Protein AF-A0A7S2N427-F1 (afdb_monomer)

Mean predicted aligned error: 4.84 Å

Organism: NCBI:txid374047

InterPro domains:
  IPR053159 Hybrid Signal Transduction Histidine Kinase [PTHR43642] (2-96)

Structure (mmCIF, N/CA/C/O backbone):
data_AF-A0A7S2N427-F1
#
_entry.id   AF-A0A7S2N427-F1
#
loop_
_atom_site.group_PDB
_atom_site.id
_atom_site.type_symbol
_atom_site.label_atom_id
_atom_site.label_alt_id
_atom_site.label_comp_id
_atom_site.label_asym_id
_atom_site.label_entity_id
_atom_site.label_seq_id
_atom_site.pdbx_PDB_ins_code
_atom_site.Cartn_x
_atom_site.Cartn_y
_atom_site.Cartn_z
_atom_site.occupancy
_atom_site.B_iso_or_equiv
_atom_site.auth_seq_id
_atom_site.auth_comp_id
_atom_site.auth_asym_id
_atom_site.auth_atom_id
_atom_site.pdbx_PDB_model_num
ATOM 1 N N . SER A 1 1 ? 22.172 -4.280 8.690 1.00 44.12 1 SER A N 1
ATOM 2 C CA . SER A 1 1 ? 21.191 -5.113 9.427 1.00 44.12 1 SER A CA 1
ATOM 3 C C . SER A 1 1 ? 19.742 -4.608 9.363 1.00 44.12 1 SER A C 1
ATOM 5 O O . SER A 1 1 ? 18.856 -5.378 9.699 1.00 44.12 1 SER A O 1
ATOM 7 N N . SER A 1 2 ? 19.447 -3.368 8.926 1.00 51.81 2 SER A N 1
ATOM 8 C CA . SER A 1 2 ? 18.070 -2.817 8.926 1.00 51.81 2 SER A CA 1
ATOM 9 C C . SER A 1 2 ? 17.177 -3.275 7.759 1.00 51.81 2 SER A C 1
ATOM 11 O O . SER A 1 2 ? 15.957 -3.284 7.895 1.00 51.81 2 SER A O 1
ATOM 13 N N . ALA A 1 3 ? 17.758 -3.702 6.630 1.00 56.22 3 ALA A N 1
ATOM 14 C CA . ALA A 1 3 ? 17.006 -4.041 5.417 1.00 56.22 3 ALA A CA 1
ATOM 15 C C . ALA A 1 3 ? 16.081 -5.269 5.566 1.00 56.22 3 ALA A C 1
ATOM 17 O O . ALA A 1 3 ? 15.018 -5.306 4.956 1.00 56.22 3 ALA A O 1
ATOM 18 N N . ALA A 1 4 ? 16.446 -6.247 6.404 1.00 58.19 4 ALA A N 1
ATOM 19 C CA . ALA A 1 4 ? 15.684 -7.490 6.578 1.00 58.19 4 ALA A CA 1
ATOM 20 C C . ALA A 1 4 ? 14.453 -7.348 7.496 1.00 58.19 4 ALA A C 1
ATOM 22 O O . ALA A 1 4 ? 13.521 -8.144 7.408 1.00 58.19 4 ALA A O 1
ATOM 23 N N . ILE A 1 5 ? 14.415 -6.325 8.359 1.00 62.06 5 ILE A N 1
ATOM 24 C CA . ILE A 1 5 ? 13.301 -6.112 9.300 1.00 62.06 5 ILE A CA 1
ATOM 25 C C . ILE A 1 5 ? 12.061 -5.580 8.566 1.00 62.06 5 ILE A C 1
ATOM 27 O O . ILE A 1 5 ? 10.937 -5.955 8.893 1.00 62.06 5 ILE A O 1
ATOM 31 N N . SER A 1 6 ? 12.266 -4.752 7.538 1.00 71.50 6 SER A N 1
ATOM 32 C CA . SER A 1 6 ? 11.195 -4.124 6.754 1.00 71.50 6 SER A CA 1
ATOM 33 C C . SER A 1 6 ? 10.207 -5.127 6.118 1.00 71.50 6 SER A C 1
ATOM 35 O O . SER A 1 6 ? 9.004 -5.004 6.369 1.00 71.50 6 SER A O 1
ATOM 37 N N . PRO A 1 7 ? 10.647 -6.168 5.376 1.00 82.06 7 PRO A N 1
ATOM 38 C CA . PRO A 1 7 ? 9.723 -7.148 4.803 1.00 82.06 7 PRO A CA 1
ATOM 39 C C . PRO A 1 7 ? 9.047 -8.022 5.867 1.00 82.06 7 PRO A C 1
ATOM 41 O O . PRO A 1 7 ? 7.853 -8.288 5.756 1.00 82.06 7 PRO A O 1
ATOM 44 N N . LEU A 1 8 ? 9.755 -8.417 6.934 1.00 88.12 8 LEU A N 1
ATOM 45 C CA . LEU A 1 8 ? 9.160 -9.193 8.033 1.00 88.12 8 LEU A CA 1
ATOM 46 C C . LEU A 1 8 ? 8.025 -8.428 8.721 1.00 88.12 8 LEU A C 1
ATOM 48 O O . LEU A 1 8 ? 6.964 -8.995 8.989 1.00 88.12 8 LEU A O 1
ATOM 52 N N . PHE A 1 9 ? 8.224 -7.132 8.960 1.00 88.56 9 PHE A N 1
ATOM 53 C CA . PHE A 1 9 ? 7.196 -6.254 9.507 1.00 88.56 9 PHE A CA 1
ATOM 54 C C . PHE A 1 9 ? 5.985 -6.145 8.572 1.00 88.56 9 PHE A C 1
ATOM 56 O O . PHE A 1 9 ? 4.847 -6.321 9.013 1.00 88.56 9 PHE A O 1
ATOM 63 N N . ALA A 1 10 ? 6.225 -5.930 7.275 1.00 91.38 10 ALA A N 1
ATOM 64 C CA . ALA A 1 10 ? 5.171 -5.847 6.271 1.00 91.38 10 ALA A CA 1
ATOM 65 C C . ALA A 1 10 ? 4.332 -7.134 6.203 1.00 91.38 10 ALA A C 1
ATOM 67 O O . ALA A 1 10 ? 3.102 -7.083 6.281 1.00 91.38 10 ALA A O 1
ATOM 68 N N . PHE A 1 11 ? 4.988 -8.297 6.138 1.00 92.69 11 PHE A N 1
ATOM 69 C CA . PHE A 1 11 ? 4.310 -9.593 6.140 1.00 92.69 11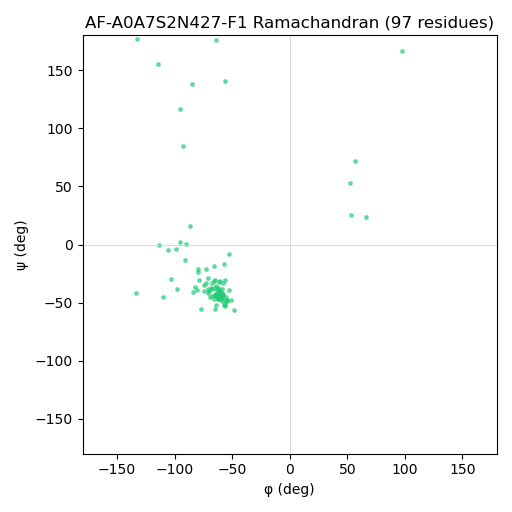 PHE A CA 1
ATOM 70 C C . PHE A 1 11 ? 3.487 -9.799 7.404 1.00 92.69 11 PHE A C 1
ATOM 72 O O . PHE A 1 11 ? 2.339 -10.241 7.327 1.00 92.69 11 PHE A O 1
ATOM 79 N N . ARG A 1 12 ? 4.045 -9.449 8.567 1.00 94.50 12 ARG A N 1
ATOM 80 C CA . ARG A 1 12 ? 3.345 -9.616 9.837 1.00 94.50 12 ARG A CA 1
ATOM 81 C C . ARG A 1 12 ? 2.095 -8.743 9.917 1.00 94.50 12 ARG A C 1
ATOM 83 O O . ARG A 1 12 ? 1.055 -9.240 10.346 1.00 94.50 12 ARG A O 1
ATOM 90 N N . LEU A 1 13 ? 2.167 -7.486 9.481 1.00 93.50 13 LEU A N 1
ATOM 91 C CA . LEU A 1 13 ? 1.003 -6.596 9.450 1.00 93.50 13 LEU A CA 1
ATOM 92 C C . LEU A 1 13 ? -0.094 -7.103 8.511 1.00 93.50 13 LEU A C 1
ATOM 94 O O . LEU A 1 13 ? -1.269 -7.086 8.884 1.00 93.50 13 LEU A O 1
ATOM 98 N N . VAL A 1 14 ? 0.272 -7.594 7.323 1.00 95.56 14 VAL A N 1
ATOM 99 C CA . VAL A 1 14 ? -0.698 -8.179 6.385 1.00 95.56 14 VAL A CA 1
ATOM 100 C C . VAL A 1 14 ? -1.346 -9.426 6.989 1.00 95.56 14 VAL A C 1
ATOM 102 O O . VAL A 1 14 ? -2.568 -9.529 6.987 1.00 95.56 14 VAL A O 1
ATOM 105 N N . GLN A 1 15 ? -0.570 -10.334 7.589 1.00 96.50 15 GLN A N 1
ATOM 106 C CA . GLN A 1 15 ? -1.113 -11.527 8.250 1.00 96.50 15 GLN A CA 1
ATOM 107 C C . GLN A 1 15 ? -2.100 -11.187 9.371 1.00 96.50 15 GLN A C 1
ATOM 109 O O . GLN A 1 15 ? -3.156 -11.809 9.464 1.00 96.50 15 GLN A O 1
ATOM 114 N N . LEU A 1 16 ? -1.773 -10.209 10.222 1.00 96.50 16 LEU A N 1
ATOM 115 C CA . LEU A 1 16 ? -2.673 -9.764 11.288 1.00 96.50 16 LEU A CA 1
ATOM 116 C C . LEU A 1 16 ? -3.960 -9.166 10.712 1.00 96.50 16 LEU A C 1
ATOM 118 O O . LEU A 1 16 ? -5.041 -9.515 11.175 1.00 96.50 16 LEU A O 1
ATOM 122 N N . SER A 1 17 ? -3.842 -8.347 9.666 1.00 96.12 17 SER A N 1
ATOM 123 C CA . SER A 1 17 ? -4.988 -7.732 8.986 1.00 96.12 17 SER A CA 1
ATOM 124 C C . SER A 1 17 ? -5.906 -8.775 8.337 1.00 96.12 17 SER A C 1
ATOM 126 O O . SER A 1 17 ? -7.125 -8.664 8.389 1.00 96.12 17 SER A O 1
ATOM 128 N N . LEU A 1 18 ? -5.333 -9.829 7.750 1.00 95.19 18 LEU A N 1
ATOM 129 C CA . LEU A 1 18 ? -6.106 -10.928 7.165 1.00 95.19 18 LEU A CA 1
ATOM 130 C C . LEU A 1 18 ? -6.755 -11.817 8.231 1.00 95.19 18 LEU A C 1
ATOM 132 O O . LEU A 1 18 ? -7.842 -12.342 8.009 1.00 95.19 18 LEU A O 1
ATOM 136 N N . ARG A 1 19 ? -6.103 -11.993 9.387 1.00 97.56 19 ARG A N 1
ATOM 137 C CA . ARG A 1 19 ? -6.593 -12.865 10.463 1.00 97.56 19 ARG A CA 1
ATOM 138 C C . ARG A 1 19 ? -7.662 -12.211 11.334 1.00 97.56 19 ARG A C 1
ATOM 140 O O . ARG A 1 19 ? -8.583 -12.899 11.760 1.00 97.56 19 ARG A O 1
ATOM 147 N N . TYR A 1 20 ? -7.509 -10.926 11.642 1.00 96.81 20 TYR A N 1
ATOM 148 C CA . TYR A 1 20 ? -8.341 -10.220 12.623 1.00 96.81 20 TYR A CA 1
ATOM 149 C C . TYR A 1 20 ? -9.223 -9.130 12.006 1.00 96.81 20 TYR A C 1
ATOM 151 O O . TYR A 1 20 ? -9.995 -8.497 12.721 1.00 96.81 20 TYR A O 1
ATOM 159 N N . GLY A 1 21 ? -9.145 -8.937 10.689 1.00 95.12 21 GLY A N 1
ATOM 160 C CA . GLY A 1 21 ? -9.867 -7.892 9.978 1.00 95.12 21 GLY A CA 1
ATOM 161 C C . GLY A 1 21 ? -9.014 -6.653 9.716 1.00 95.12 21 GLY A C 1
ATOM 162 O O . GLY A 1 21 ? -7.918 -6.474 10.249 1.00 95.12 21 GLY A O 1
ATOM 163 N N . LEU A 1 22 ? -9.531 -5.804 8.833 1.00 94.56 22 LEU A N 1
ATOM 164 C CA . LEU A 1 22 ? -8.844 -4.615 8.345 1.00 94.56 22 LEU A CA 1
ATOM 165 C C . LEU A 1 22 ? -9.054 -3.435 9.302 1.00 94.56 22 LEU A C 1
ATOM 167 O O . LEU A 1 22 ? -10.175 -3.180 9.739 1.00 94.56 22 LEU A O 1
ATOM 171 N N . CYS A 1 23 ? -7.993 -2.672 9.553 1.00 91.81 23 CYS A N 1
ATOM 172 C CA . CYS A 1 23 ? -8.031 -1.403 10.278 1.00 91.81 23 CYS A CA 1
ATOM 173 C C . CYS A 1 23 ? -7.235 -0.314 9.540 1.00 91.81 23 CYS A C 1
ATOM 175 O O . CYS A 1 23 ? -6.589 -0.572 8.521 1.00 91.81 23 CYS A O 1
ATOM 177 N N . ASN A 1 24 ? -7.245 0.912 10.071 1.00 90.75 24 ASN A N 1
ATOM 178 C CA . ASN A 1 24 ? -6.511 2.047 9.503 1.00 90.75 24 ASN A CA 1
ATOM 179 C C . ASN A 1 24 ? -5.021 1.737 9.285 1.00 90.75 24 ASN A C 1
ATOM 181 O O . ASN A 1 24 ? -4.443 2.123 8.270 1.00 90.75 24 ASN A O 1
ATOM 185 N N . GLU A 1 25 ? -4.405 1.010 10.214 1.00 91.00 25 GLU A N 1
ATOM 186 C CA . GLU A 1 25 ? -2.997 0.620 10.175 1.00 91.00 25 GLU A CA 1
ATOM 187 C C . GLU A 1 25 ? -2.716 -0.473 9.131 1.00 91.00 25 GLU A C 1
ATOM 189 O O . GLU A 1 25 ? -1.584 -0.583 8.650 1.00 91.00 25 GLU A O 1
ATOM 194 N N . SER A 1 26 ? -3.730 -1.236 8.702 1.00 93.06 26 SER A N 1
ATOM 195 C CA . SER A 1 26 ? -3.587 -2.222 7.621 1.00 93.06 26 SER A CA 1
ATOM 196 C C . SER A 1 26 ? -3.100 -1.571 6.328 1.00 93.06 26 SER A C 1
ATOM 198 O O . SER A 1 26 ? -2.322 -2.177 5.594 1.00 93.06 26 SER A O 1
ATOM 200 N N . VAL A 1 27 ? -3.489 -0.316 6.077 1.00 93.56 27 VAL A N 1
ATOM 201 C CA . VAL A 1 27 ? -3.036 0.489 4.933 1.00 93.56 27 VAL A CA 1
ATOM 202 C C . VAL A 1 27 ? -1.506 0.487 4.827 1.00 93.56 27 VAL A C 1
ATOM 204 O O . VAL A 1 27 ? -0.963 0.219 3.751 1.00 93.56 27 VAL A O 1
ATOM 207 N N . VAL A 1 28 ? -0.821 0.724 5.953 1.00 91.12 28 VAL A N 1
ATOM 208 C CA . VAL A 1 28 ? 0.647 0.735 6.046 1.00 91.12 28 VAL A CA 1
ATOM 209 C C . VAL A 1 28 ? 1.208 -0.657 5.764 1.00 91.12 28 VAL A C 1
ATOM 211 O O . VAL A 1 28 ? 2.148 -0.792 4.986 1.00 91.12 28 VAL A O 1
ATOM 214 N N . GLY A 1 29 ? 0.591 -1.699 6.325 1.00 93.25 29 GLY A N 1
ATOM 215 C CA . GLY A 1 29 ? 0.989 -3.084 6.074 1.00 93.25 29 GLY A CA 1
ATOM 216 C C . GLY A 1 29 ? 0.988 -3.442 4.587 1.00 93.25 29 GLY A C 1
ATOM 217 O O . GLY A 1 29 ? 1.985 -3.952 4.077 1.00 93.25 29 GLY A O 1
ATOM 218 N N . PHE A 1 30 ? -0.094 -3.122 3.871 1.00 95.06 30 PHE A N 1
ATOM 219 C CA . PHE A 1 30 ? -0.230 -3.467 2.452 1.00 95.06 30 PHE A CA 1
ATOM 220 C C . PHE A 1 30 ? 0.695 -2.660 1.530 1.00 95.06 30 PHE A C 1
ATOM 222 O O . PHE A 1 30 ? 1.251 -3.239 0.597 1.00 95.06 30 PHE A O 1
ATOM 229 N N . ILE A 1 31 ? 0.922 -1.362 1.783 1.00 94.69 31 ILE A N 1
ATOM 230 C CA . ILE A 1 31 ? 1.882 -0.598 0.965 1.00 94.69 31 ILE A CA 1
ATOM 231 C C . ILE A 1 31 ? 3.320 -1.057 1.237 1.00 94.69 31 ILE A C 1
ATOM 233 O O . ILE A 1 31 ? 4.088 -1.245 0.298 1.00 94.69 31 ILE A O 1
ATOM 237 N N . SER A 1 32 ? 3.687 -1.335 2.492 1.00 93.00 32 SER A N 1
ATOM 238 C CA . SER A 1 32 ? 5.010 -1.882 2.815 1.00 93.00 32 SER A CA 1
ATOM 239 C C . SER A 1 32 ? 5.214 -3.271 2.204 1.00 93.00 32 SER A C 1
ATOM 241 O O . SER A 1 32 ? 6.306 -3.579 1.730 1.00 93.00 32 SER A O 1
ATOM 243 N N . TYR A 1 33 ? 4.160 -4.087 2.142 1.00 94.50 33 TYR A N 1
ATOM 244 C CA . TYR A 1 33 ? 4.187 -5.391 1.479 1.00 94.50 33 TYR A CA 1
ATOM 245 C C . TYR A 1 33 ? 4.429 -5.254 -0.028 1.00 94.50 33 TYR A C 1
ATOM 247 O O . TYR A 1 33 ? 5.278 -5.952 -0.580 1.00 94.50 33 TYR A O 1
ATOM 255 N N . ALA A 1 34 ? 3.771 -4.296 -0.683 1.00 94.44 34 ALA A N 1
ATOM 256 C CA . ALA A 1 34 ? 4.032 -3.981 -2.085 1.00 94.44 34 ALA A CA 1
ATOM 257 C C . ALA A 1 34 ? 5.501 -3.590 -2.333 1.00 94.44 34 ALA A C 1
ATOM 259 O O . ALA A 1 34 ? 6.126 -4.067 -3.279 1.00 94.44 34 ALA A O 1
ATOM 260 N N . TYR A 1 35 ? 6.092 -2.782 -1.451 1.00 91.44 35 TYR A N 1
ATOM 261 C CA . TYR A 1 35 ? 7.515 -2.441 -1.536 1.00 91.44 35 TYR A CA 1
ATOM 262 C C . TYR A 1 35 ? 8.439 -3.641 -1.334 1.00 91.44 35 TYR A C 1
ATOM 264 O O . TYR A 1 35 ? 9.460 -3.732 -2.015 1.00 91.44 35 TYR A O 1
ATOM 272 N N . ALA A 1 36 ? 8.089 -4.565 -0.437 1.00 91.62 36 ALA A N 1
ATOM 273 C CA . ALA A 1 36 ? 8.835 -5.806 -0.260 1.00 91.62 36 ALA A CA 1
ATOM 274 C C . ALA A 1 36 ? 8.788 -6.671 -1.531 1.00 91.62 36 ALA A C 1
ATOM 276 O O . ALA A 1 36 ? 9.829 -7.153 -1.972 1.00 91.62 36 ALA A O 1
ATOM 277 N N . LEU A 1 37 ? 7.621 -6.802 -2.173 1.00 92.12 37 LEU A N 1
ATOM 278 C CA . LEU A 1 37 ? 7.490 -7.507 -3.455 1.00 92.12 37 LEU A CA 1
ATOM 279 C C . LEU A 1 37 ? 8.381 -6.891 -4.538 1.00 92.12 37 LEU A C 1
ATOM 281 O O . LEU A 1 37 ? 9.131 -7.615 -5.192 1.00 92.12 37 LEU A O 1
ATOM 285 N N . ARG A 1 38 ? 8.385 -5.558 -4.663 1.00 90.69 38 ARG A N 1
ATOM 286 C CA . ARG A 1 38 ? 9.250 -4.853 -5.620 1.00 90.69 38 ARG A CA 1
ATOM 287 C C . ARG A 1 38 ? 10.735 -5.038 -5.297 1.00 90.69 38 ARG A C 1
ATOM 289 O O . ARG A 1 38 ? 11.516 -5.365 -6.177 1.00 90.69 38 ARG A O 1
ATOM 296 N N . GLY A 1 39 ? 11.137 -4.763 -4.057 1.00 87.06 39 GLY A N 1
ATOM 297 C CA . GLY A 1 39 ? 12.546 -4.652 -3.674 1.00 87.06 39 GLY A CA 1
ATOM 298 C C . GLY A 1 39 ? 13.236 -5.987 -3.402 1.00 87.06 39 GLY A C 1
ATOM 299 O O . GLY A 1 39 ? 14.409 -6.136 -3.719 1.00 87.06 39 GLY A O 1
ATOM 300 N N . THR A 1 40 ? 12.528 -6.948 -2.809 1.00 87.12 40 THR A N 1
ATOM 301 C CA . THR A 1 40 ? 13.098 -8.243 -2.401 1.00 87.12 40 THR A CA 1
ATOM 302 C C . THR A 1 40 ? 12.824 -9.339 -3.423 1.00 87.12 40 THR A C 1
ATOM 304 O O . THR A 1 40 ? 13.696 -10.166 -3.664 1.00 87.12 40 THR A O 1
ATOM 307 N N . PHE A 1 41 ? 11.637 -9.345 -4.033 1.00 87.00 41 PHE A N 1
ATOM 308 C CA . PHE A 1 41 ? 11.214 -10.415 -4.946 1.00 87.00 41 PHE A CA 1
ATOM 309 C C . PHE A 1 41 ? 11.241 -10.002 -6.420 1.00 87.00 41 PHE A C 1
ATOM 311 O O . PHE A 1 41 ? 10.991 -10.838 -7.283 1.00 87.00 41 PHE A O 1
ATOM 318 N N . ASN A 1 42 ? 11.544 -8.731 -6.713 1.00 88.88 42 ASN A N 1
ATOM 319 C CA . ASN A 1 42 ? 11.489 -8.147 -8.055 1.00 88.88 42 ASN A CA 1
ATOM 320 C C . ASN A 1 42 ? 10.130 -8.355 -8.764 1.00 88.88 42 ASN A C 1
ATOM 322 O O . ASN A 1 42 ? 10.043 -8.349 -9.991 1.00 88.88 42 ASN A O 1
ATOM 326 N N . ASP A 1 43 ? 9.052 -8.530 -7.991 1.00 93.38 43 ASP A N 1
ATOM 327 C CA . ASP A 1 43 ? 7.695 -8.715 -8.504 1.00 93.38 43 ASP A CA 1
ATOM 328 C C . ASP A 1 43 ? 6.981 -7.363 -8.598 1.00 93.38 43 ASP A C 1
ATOM 330 O O . ASP A 1 43 ? 6.257 -6.928 -7.698 1.00 93.38 43 ASP A O 1
ATOM 334 N N . ILE A 1 44 ? 7.209 -6.677 -9.717 1.00 91.38 44 ILE A N 1
ATOM 335 C CA . ILE A 1 44 ? 6.650 -5.346 -9.982 1.00 91.38 44 ILE A CA 1
ATOM 336 C C . ILE A 1 44 ? 5.123 -5.407 -10.148 1.00 91.38 44 ILE A C 1
ATOM 338 O O . ILE A 1 44 ? 4.409 -4.522 -9.671 1.00 91.38 44 ILE A O 1
ATOM 342 N N . ARG A 1 45 ? 4.594 -6.458 -10.793 1.00 91.75 45 ARG A N 1
ATOM 343 C CA . ARG A 1 45 ? 3.147 -6.595 -11.035 1.00 91.75 45 ARG A CA 1
ATOM 344 C C . ARG A 1 45 ? 2.397 -6.856 -9.733 1.00 91.75 45 ARG A C 1
ATOM 346 O O . ARG A 1 45 ? 1.385 -6.198 -9.478 1.00 91.75 45 ARG A O 1
ATOM 353 N N . GLY A 1 46 ? 2.905 -7.764 -8.901 1.00 94.19 46 GLY A N 1
ATOM 354 C CA . GLY A 1 46 ? 2.370 -8.014 -7.568 1.00 94.19 46 GLY A CA 1
ATOM 355 C C . GLY A 1 46 ? 2.465 -6.772 -6.691 1.00 94.19 46 GLY A C 1
ATOM 356 O O . GLY A 1 46 ? 1.468 -6.375 -6.085 1.00 94.19 46 GLY A O 1
ATOM 357 N N . ALA A 1 47 ? 3.615 -6.090 -6.691 1.00 93.69 47 ALA A N 1
ATOM 358 C CA . ALA A 1 47 ? 3.785 -4.834 -5.964 1.00 93.69 47 ALA A CA 1
ATOM 359 C C . ALA A 1 47 ? 2.717 -3.798 -6.347 1.00 93.69 47 ALA A C 1
ATOM 361 O O . ALA A 1 47 ? 2.054 -3.232 -5.480 1.00 93.69 47 ALA A O 1
ATOM 362 N N . TYR A 1 48 ? 2.475 -3.590 -7.639 1.00 92.94 48 TYR A N 1
ATOM 363 C CA . TYR A 1 48 ? 1.457 -2.650 -8.105 1.00 92.94 48 TYR A CA 1
ATOM 364 C C . TYR A 1 48 ? 0.035 -3.045 -7.701 1.00 92.94 48 TYR A C 1
ATOM 366 O O . TYR A 1 48 ? -0.743 -2.198 -7.255 1.00 92.94 48 TYR A O 1
ATOM 374 N N . TYR A 1 49 ? -0.308 -4.330 -7.811 1.00 94.69 49 TYR A N 1
ATOM 375 C CA . TYR A 1 49 ? -1.602 -4.839 -7.360 1.00 94.69 49 TYR A CA 1
ATOM 376 C C . TYR A 1 49 ? -1.834 -4.525 -5.876 1.00 94.69 49 TYR A C 1
ATOM 378 O O . TYR A 1 49 ? -2.838 -3.903 -5.522 1.00 94.69 49 TYR A O 1
ATOM 386 N N . TRP A 1 50 ? -0.876 -4.875 -5.017 1.00 95.19 50 TRP A N 1
ATOM 387 C CA . TRP A 1 50 ? -0.987 -4.659 -3.575 1.00 95.19 50 TRP A CA 1
ATOM 388 C C . TRP A 1 50 ? -0.886 -3.180 -3.176 1.00 95.19 50 TRP A C 1
ATOM 390 O O . TRP A 1 50 ? -1.548 -2.752 -2.229 1.00 95.19 50 TRP A O 1
ATOM 400 N N . GLY A 1 51 ? -0.163 -2.367 -3.947 1.00 93.94 51 GLY A N 1
ATOM 401 C CA . GLY A 1 51 ? -0.163 -0.912 -3.809 1.00 93.94 51 GLY A C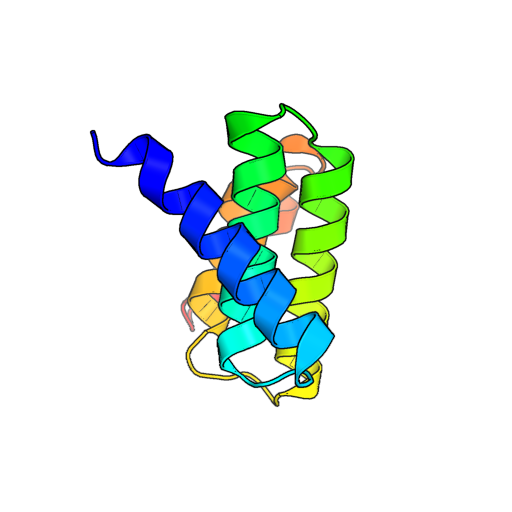A 1
ATOM 402 C C . GLY A 1 51 ? -1.550 -0.306 -4.061 1.00 93.94 51 GLY A C 1
ATOM 403 O O . GLY A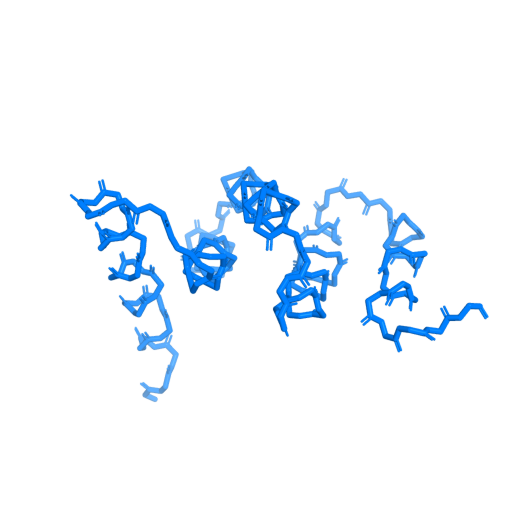 1 51 ? -2.022 0.515 -3.272 1.00 93.94 51 GLY A O 1
ATOM 404 N N . LYS A 1 52 ? -2.265 -0.775 -5.093 1.00 93.88 52 LYS A N 1
ATOM 405 C CA . LYS A 1 52 ? -3.661 -0.370 -5.345 1.00 93.88 52 LYS A CA 1
ATOM 406 C C . LYS A 1 52 ? -4.632 -0.869 -4.275 1.00 93.88 52 LYS A C 1
ATOM 408 O O . LYS A 1 52 ? -5.598 -0.172 -3.968 1.00 93.88 52 LYS A O 1
ATOM 413 N N . VAL A 1 53 ? -4.387 -2.042 -3.686 1.00 94.94 53 VAL A N 1
ATOM 414 C CA . VAL A 1 53 ? -5.161 -2.514 -2.523 1.00 94.94 53 VAL A CA 1
ATOM 415 C C . VAL A 1 53 ? -4.998 -1.544 -1.353 1.00 94.94 53 VAL A C 1
ATOM 417 O O . VAL A 1 53 ? -6.002 -1.121 -0.785 1.00 94.94 53 VAL A O 1
ATOM 420 N N . SER A 1 54 ? -3.768 -1.123 -1.040 1.00 94.31 54 SER A N 1
ATOM 421 C CA . SER A 1 54 ? -3.520 -0.134 0.019 1.00 94.31 54 SER A CA 1
ATOM 422 C C . SER A 1 54 ? -4.249 1.194 -0.236 1.00 94.31 54 SER A C 1
ATOM 424 O O . SER A 1 54 ? -4.883 1.728 0.673 1.00 94.31 54 SER A O 1
ATOM 426 N N . MET A 1 55 ? -4.265 1.677 -1.484 1.00 92.94 55 MET A N 1
ATOM 427 C CA . MET A 1 55 ? -5.049 2.858 -1.873 1.00 92.94 55 MET A CA 1
ATOM 428 C C . MET A 1 55 ? -6.551 2.696 -1.630 1.00 92.94 55 MET A C 1
ATOM 430 O O . MET A 1 55 ? -7.169 3.568 -1.027 1.00 92.94 55 MET A O 1
ATOM 434 N N . ARG A 1 56 ? -7.138 1.563 -2.036 1.00 93.38 56 ARG A N 1
ATOM 435 C CA . ARG A 1 56 ? -8.565 1.294 -1.794 1.00 93.38 56 ARG A CA 1
ATOM 436 C C . ARG A 1 56 ? -8.901 1.250 -0.306 1.00 93.38 56 ARG A C 1
ATOM 438 O O . ARG A 1 56 ? -9.952 1.737 0.094 1.00 93.38 56 ARG A O 1
ATOM 445 N N . LEU A 1 57 ? -8.017 0.684 0.516 1.00 93.06 57 LEU A N 1
ATOM 446 C CA . LEU A 1 57 ? -8.193 0.691 1.97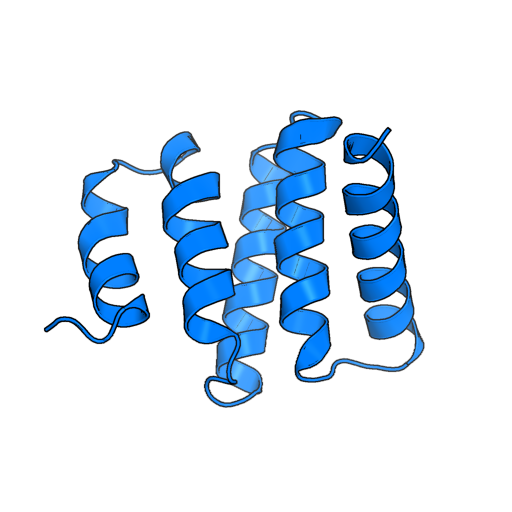1 1.00 93.06 57 LEU A CA 1
ATOM 447 C C . LEU A 1 57 ? -8.195 2.117 2.526 1.00 93.06 57 LEU A C 1
ATOM 449 O O . LEU A 1 57 ? -8.982 2.433 3.412 1.00 93.06 57 LEU A O 1
ATOM 453 N N . LEU A 1 58 ? -7.359 2.991 1.974 1.00 92.06 58 LEU A N 1
ATOM 454 C CA . LEU A 1 58 ? -7.316 4.403 2.337 1.00 92.06 58 LEU A CA 1
ATOM 455 C C . LEU A 1 58 ? -8.642 5.126 2.070 1.00 92.06 58 LEU A C 1
ATOM 457 O O . LEU A 1 58 ? -9.076 5.926 2.903 1.00 92.06 58 LEU A O 1
ATOM 461 N N . ASP A 1 59 ? -9.292 4.815 0.948 1.00 90.25 59 ASP A N 1
ATOM 462 C CA . ASP A 1 59 ? -10.613 5.350 0.609 1.00 90.25 59 ASP A CA 1
ATOM 463 C C . ASP A 1 59 ? -11.699 4.812 1.554 1.00 90.25 59 ASP A C 1
ATOM 465 O O . ASP A 1 59 ? -12.505 5.588 2.071 1.00 90.25 59 ASP A O 1
ATOM 469 N N . ILE A 1 60 ? -11.680 3.504 1.852 1.00 91.25 60 ILE A N 1
ATOM 470 C CA . ILE A 1 60 ? -12.613 2.857 2.797 1.00 91.25 60 ILE A CA 1
ATOM 471 C C . ILE A 1 60 ? -12.522 3.502 4.184 1.00 91.25 60 ILE A C 1
ATOM 473 O O . ILE A 1 60 ? -13.538 3.799 4.813 1.00 91.25 60 ILE A O 1
ATOM 477 N N . PHE A 1 61 ? -11.303 3.768 4.645 1.00 88.19 61 PHE A N 1
ATOM 478 C CA . PHE A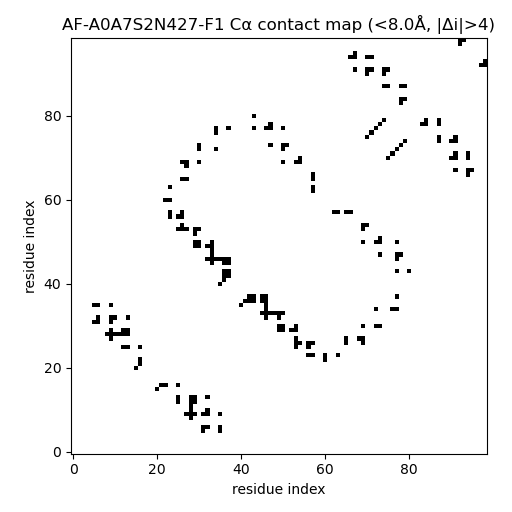 1 61 ? -11.031 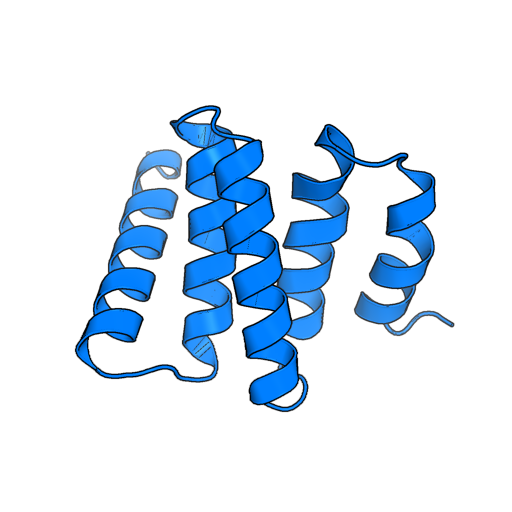4.343 5.958 1.00 88.19 61 PHE A CA 1
ATOM 479 C C . PHE A 1 61 ? -11.070 5.879 5.990 1.00 88.19 61 PHE A C 1
ATOM 481 O O . PHE A 1 61 ? -10.600 6.491 6.950 1.00 88.19 61 PHE A O 1
ATOM 488 N N . LYS A 1 62 ? -11.656 6.513 4.963 1.00 80.00 62 LYS A N 1
ATOM 489 C CA . LYS A 1 62 ? -11.858 7.967 4.862 1.00 80.00 62 LYS A CA 1
ATOM 490 C C . LYS A 1 62 ? -10.580 8.784 5.073 1.00 80.00 62 LYS A C 1
ATOM 492 O O . LYS A 1 62 ? -10.577 9.725 5.861 1.00 80.00 62 LYS A O 1
ATOM 497 N N . ARG A 1 63 ? -9.515 8.470 4.325 1.00 65.75 63 ARG A N 1
ATOM 498 C CA . ARG A 1 63 ? -8.291 9.295 4.256 1.00 65.75 63 ARG A CA 1
ATOM 499 C C . ARG A 1 63 ? -7.667 9.528 5.635 1.00 65.75 63 ARG A C 1
ATOM 501 O O . ARG A 1 63 ? -7.691 10.616 6.200 1.00 65.75 63 ARG A O 1
ATOM 508 N N . THR A 1 64 ? -7.089 8.460 6.168 1.00 73.00 64 THR A N 1
ATOM 509 C CA . THR A 1 64 ? -6.355 8.473 7.437 1.00 73.00 64 THR A CA 1
ATOM 510 C C . THR A 1 64 ? -5.100 9.355 7.362 1.00 73.00 64 THR A C 1
ATOM 512 O O . THR A 1 64 ? -4.682 9.798 6.292 1.00 73.00 64 THR A O 1
ATOM 515 N N . LYS A 1 65 ? -4.391 9.509 8.487 1.00 84.19 65 LYS A N 1
ATOM 516 C CA . LYS A 1 65 ? -3.040 10.110 8.554 1.00 84.19 65 LYS A CA 1
ATOM 517 C C . LYS A 1 65 ? -2.004 9.487 7.592 1.00 84.19 65 LYS A C 1
ATOM 519 O O . LYS A 1 65 ? -0.892 9.992 7.482 1.00 84.19 65 LYS A O 1
ATOM 524 N N . HIS A 1 66 ? -2.339 8.383 6.919 1.00 89.75 66 HIS A N 1
ATOM 525 C CA . HIS A 1 66 ? -1.458 7.647 6.017 1.00 89.75 66 HIS A CA 1
ATOM 526 C C . HIS A 1 66 ? -1.599 8.029 4.536 1.00 89.75 66 HIS A C 1
ATOM 528 O O . HIS A 1 66 ? -0.882 7.446 3.725 1.00 89.75 66 HIS A O 1
ATOM 534 N N . VAL A 1 67 ? -2.455 8.997 4.167 1.00 90.31 67 VAL A N 1
ATOM 535 C CA . VAL A 1 67 ? -2.608 9.464 2.768 1.00 90.31 67 VAL A CA 1
ATOM 536 C C . VAL A 1 67 ? -1.250 9.747 2.130 1.00 90.31 67 VAL A C 1
ATOM 538 O O . VAL A 1 67 ? -0.907 9.121 1.132 1.00 90.31 67 VAL A O 1
ATOM 541 N N . ALA A 1 68 ? -0.447 10.621 2.743 1.00 89.62 68 ALA A N 1
ATOM 542 C CA . ALA A 1 68 ? 0.858 10.989 2.203 1.00 89.62 68 ALA A CA 1
ATOM 543 C C . ALA A 1 68 ? 1.775 9.768 2.036 1.00 89.62 68 ALA A C 1
ATOM 545 O O . ALA A 1 68 ? 2.397 9.589 0.994 1.00 89.62 68 ALA A O 1
ATOM 546 N N . PHE A 1 69 ? 1.801 8.877 3.031 1.00 89.94 69 PHE A N 1
ATOM 547 C CA . PHE A 1 69 ? 2.646 7.685 3.004 1.00 89.94 69 PHE A CA 1
ATOM 548 C C . PHE A 1 69 ? 2.291 6.742 1.849 1.00 89.94 69 PHE A C 1
ATOM 550 O O . PHE A 1 69 ? 3.179 6.282 1.134 1.00 89.94 69 PHE A O 1
ATOM 557 N N . VAL A 1 70 ? 1.002 6.476 1.628 1.00 91.69 70 VAL A N 1
ATOM 558 C CA . VAL A 1 70 ? 0.578 5.578 0.546 1.00 91.69 70 VAL A CA 1
ATOM 559 C C . VAL A 1 70 ? 0.706 6.226 -0.814 1.00 91.69 70 VAL A C 1
ATOM 561 O O . VAL A 1 70 ? 1.149 5.558 -1.742 1.00 91.69 70 VAL A O 1
ATOM 564 N N . TYR A 1 71 ? 0.363 7.505 -0.951 1.00 92.44 71 TYR A N 1
ATO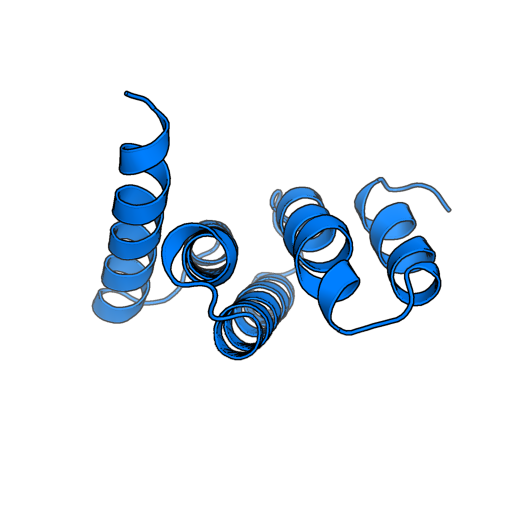M 565 C CA . TYR A 1 71 ? 0.490 8.189 -2.233 1.00 92.44 71 TYR A CA 1
ATOM 566 C C . TYR A 1 71 ? 1.959 8.315 -2.641 1.00 92.44 71 TYR A C 1
ATOM 568 O O . TYR A 1 71 ? 2.302 7.945 -3.760 1.00 92.44 71 TYR A O 1
ATOM 576 N N . CYS A 1 72 ? 2.852 8.735 -1.740 1.00 90.62 72 CYS A N 1
ATOM 577 C CA . CYS A 1 72 ? 4.289 8.737 -2.024 1.00 90.62 72 CYS A CA 1
ATOM 578 C C . CYS A 1 72 ? 4.799 7.323 -2.310 1.00 90.62 72 CYS A C 1
ATOM 580 O O . CYS A 1 72 ? 5.577 7.115 -3.243 1.00 90.62 72 CYS A O 1
ATOM 582 N N . GLY A 1 73 ? 4.297 6.347 -1.552 1.00 88.94 73 GLY A N 1
ATOM 583 C CA . GLY A 1 73 ? 4.596 4.941 -1.745 1.00 88.94 73 GLY A CA 1
ATOM 584 C C . GLY A 1 73 ? 4.271 4.449 -3.161 1.00 88.94 73 GLY A C 1
ATOM 585 O O . GLY A 1 73 ? 5.093 3.877 -3.877 1.00 88.94 73 GLY A O 1
ATOM 586 N N . LEU A 1 74 ? 3.040 4.699 -3.582 1.00 91.12 74 LEU A N 1
ATOM 587 C CA . LEU A 1 74 ? 2.505 4.210 -4.837 1.00 91.12 74 LEU A CA 1
ATOM 588 C C . LEU A 1 74 ? 3.026 5.025 -6.023 1.00 91.12 74 LEU A C 1
ATOM 590 O O . LEU A 1 74 ? 3.630 4.459 -6.930 1.00 91.12 74 LEU A O 1
ATOM 594 N N . TYR A 1 75 ? 2.833 6.342 -6.006 1.00 90.38 75 TYR A N 1
ATOM 595 C CA . TYR A 1 75 ? 3.118 7.216 -7.143 1.00 90.38 75 TYR A CA 1
ATOM 596 C C . TYR A 1 75 ? 4.608 7.543 -7.289 1.00 90.38 75 TYR A C 1
ATOM 598 O O . TYR A 1 75 ? 5.092 7.696 -8.410 1.00 90.38 75 TYR A O 1
ATOM 606 N N . GLY A 1 76 ? 5.358 7.593 -6.185 1.00 86.19 76 GLY A N 1
ATOM 607 C CA . GLY A 1 76 ? 6.809 7.795 -6.219 1.00 86.19 76 GLY A CA 1
ATOM 608 C C . GLY A 1 76 ? 7.589 6.497 -6.439 1.00 86.19 76 GLY A C 1
ATOM 609 O O . GLY A 1 76 ? 8.562 6.467 -7.195 1.00 86.19 76 GLY A O 1
ATOM 610 N N . GLY A 1 77 ? 7.174 5.406 -5.789 1.00 84.44 77 GLY A N 1
ATOM 611 C CA . GLY A 1 77 ? 7.964 4.174 -5.754 1.00 84.44 77 GLY A CA 1
ATOM 612 C C . GLY A 1 77 ? 7.512 3.043 -6.667 1.00 84.44 77 GLY A C 1
ATOM 613 O O . GLY A 1 77 ? 8.354 2.236 -7.054 1.00 84.44 77 GLY A O 1
ATOM 614 N N . LEU A 1 78 ? 6.223 2.925 -6.981 1.00 87.56 78 LEU A N 1
ATOM 615 C CA . LEU A 1 78 ? 5.696 1.768 -7.718 1.00 87.56 78 LEU A CA 1
ATOM 616 C C . LEU A 1 78 ? 5.268 2.141 -9.139 1.00 87.56 78 LEU A C 1
ATOM 618 O O . LEU A 1 78 ? 5.625 1.443 -10.082 1.00 87.56 78 LEU A O 1
ATOM 622 N N . TYR A 1 79 ? 4.557 3.257 -9.305 1.00 87.69 79 TYR A N 1
ATOM 623 C CA . TYR A 1 79 ? 4.063 3.728 -10.603 1.00 87.69 79 TYR A CA 1
ATOM 624 C C . TYR A 1 79 ? 5.184 4.112 -11.559 1.00 87.69 79 TYR A C 1
ATOM 626 O O . TYR A 1 79 ? 5.035 3.904 -12.752 1.00 87.69 79 TYR A O 1
ATOM 634 N N . SER A 1 80 ? 6.323 4.586 -11.052 1.00 83.38 80 SER A N 1
ATOM 635 C CA . SER A 1 80 ? 7.500 4.911 -11.867 1.00 83.38 80 SER A CA 1
ATOM 636 C C . SER A 1 80 ? 8.029 3.738 -12.704 1.00 83.38 80 SER A C 1
ATOM 638 O O . SER A 1 80 ? 8.785 3.962 -13.642 1.00 83.38 80 SER A O 1
ATOM 640 N N . TRP A 1 81 ? 7.627 2.504 -12.387 1.00 80.06 81 TRP A N 1
ATOM 641 C CA . TRP A 1 81 ? 8.010 1.288 -13.109 1.00 80.06 81 TRP A CA 1
ATOM 642 C C . TRP A 1 81 ? 6.956 0.801 -14.115 1.00 80.06 81 TRP A C 1
ATOM 644 O O . TRP A 1 81 ? 7.179 -0.213 -14.772 1.00 80.06 81 TRP A O 1
ATOM 654 N N . ILE A 1 82 ? 5.792 1.455 -14.192 1.00 87.19 82 ILE A N 1
ATOM 655 C CA . ILE A 1 82 ? 4.623 0.982 -14.959 1.00 87.19 82 ILE A CA 1
ATOM 656 C C . ILE A 1 82 ? 4.011 2.099 -15.804 1.00 87.19 82 ILE A C 1
ATOM 658 O O . ILE A 1 82 ? 3.640 1.861 -16.948 1.00 87.19 82 ILE A O 1
ATOM 662 N N . GLU A 1 83 ? 3.910 3.300 -15.246 1.00 85.81 83 GLU A N 1
ATOM 663 C CA . GLU A 1 83 ? 3.276 4.466 -15.850 1.00 85.81 83 GLU A CA 1
ATOM 664 C C . GLU A 1 83 ? 4.315 5.569 -16.116 1.00 85.81 83 GLU A C 1
ATOM 666 O O . GLU A 1 83 ? 5.334 5.648 -15.418 1.00 85.81 83 GLU A O 1
ATOM 671 N N . PRO A 1 84 ? 4.060 6.473 -17.078 1.00 87.75 84 PRO A N 1
ATOM 672 C CA . PRO A 1 84 ? 4.881 7.663 -17.269 1.00 87.75 84 PRO A CA 1
ATOM 673 C C . PRO A 1 84 ? 4.958 8.507 -15.991 1.00 87.75 84 PRO A C 1
ATOM 675 O O . PRO A 1 84 ? 3.952 8.716 -15.312 1.00 87.75 84 PRO A O 1
ATOM 678 N N . HIS A 1 85 ? 6.130 9.070 -15.689 1.00 84.75 85 HIS A N 1
ATOM 679 C CA . HIS A 1 85 ? 6.348 9.859 -14.468 1.00 84.75 85 HIS A CA 1
ATOM 680 C C . HIS A 1 85 ? 5.376 11.038 -14.306 1.00 84.75 85 HIS A C 1
ATOM 682 O O . HIS A 1 85 ? 5.024 11.402 -13.185 1.00 84.75 85 HIS A O 1
ATOM 688 N N . GLN A 1 86 ? 4.907 11.617 -15.413 1.00 89.12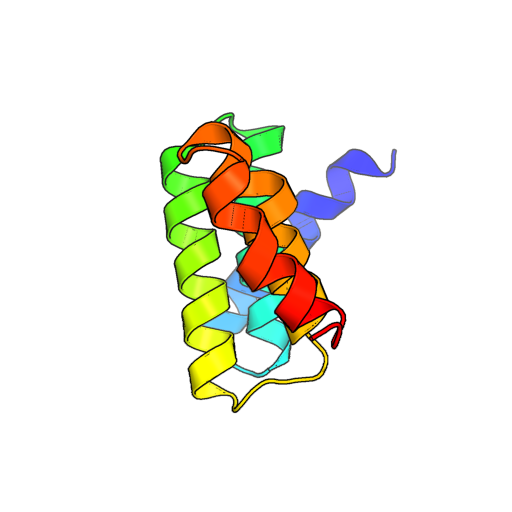 86 GLN A N 1
ATOM 689 C CA . GLN A 1 86 ? 3.929 12.703 -15.418 1.00 89.12 86 GLN A CA 1
ATOM 690 C C . GLN A 1 86 ? 2.603 12.297 -14.759 1.00 89.12 86 GLN A C 1
ATOM 692 O O . GLN A 1 86 ? 1.970 13.128 -14.111 1.00 89.12 86 GLN A O 1
ATOM 697 N N . ALA A 1 87 ? 2.216 11.020 -14.856 1.00 88.69 87 ALA A N 1
ATOM 698 C CA . ALA A 1 87 ? 0.999 10.497 -14.235 1.00 88.69 87 ALA A CA 1
ATOM 699 C C . ALA A 1 87 ? 1.054 10.530 -12.695 1.00 88.69 87 ALA A C 1
ATOM 701 O O . ALA A 1 87 ? 0.015 10.477 -12.040 1.00 88.69 87 ALA A O 1
ATOM 702 N N . SER A 1 88 ? 2.249 10.651 -12.109 1.00 90.62 88 SER A N 1
ATOM 703 C CA . SER A 1 88 ? 2.448 10.715 -10.660 1.00 90.62 88 SER A CA 1
ATOM 704 C C . SER A 1 88 ? 2.435 12.136 -10.089 1.00 90.62 88 SER A C 1
ATOM 706 O O . SER A 1 88 ? 2.331 12.282 -8.874 1.00 90.62 88 SER A O 1
ATOM 708 N N . ILE A 1 89 ? 2.523 13.184 -10.917 1.00 89.88 89 ILE A N 1
ATOM 709 C CA . ILE A 1 89 ? 2.705 14.568 -10.439 1.00 89.88 89 ILE A CA 1
ATOM 710 C C . ILE A 1 89 ? 1.492 15.051 -9.636 1.00 89.88 89 ILE A C 1
ATOM 712 O O . ILE A 1 89 ? 1.642 15.443 -8.479 1.00 89.88 89 ILE A O 1
ATOM 716 N N . GLU A 1 90 ? 0.295 14.995 -10.219 1.00 92.12 90 GLU A N 1
ATOM 717 C CA . GLU A 1 90 ? -0.930 15.478 -9.564 1.00 92.12 90 GLU A CA 1
ATOM 718 C C . GLU A 1 90 ? -1.296 14.671 -8.304 1.00 92.12 90 GLU A C 1
ATOM 720 O O . GLU A 1 90 ? -1.571 15.276 -7.264 1.00 92.12 90 GLU A O 1
ATOM 725 N N . PRO A 1 91 ? -1.213 13.324 -8.303 1.00 90.75 91 PRO A N 1
ATOM 726 C CA . PRO A 1 91 ? -1.399 12.555 -7.077 1.00 90.75 91 PRO A CA 1
ATOM 727 C C . PRO A 1 91 ? -0.405 12.916 -5.965 1.00 90.75 91 PRO A C 1
ATOM 729 O O . PRO A 1 91 ? -0.784 12.962 -4.795 1.00 90.75 91 PRO A O 1
ATOM 732 N N . LEU A 1 92 ? 0.861 13.180 -6.300 1.00 89.88 92 LEU A N 1
ATOM 733 C CA . LEU A 1 92 ? 1.863 13.563 -5.303 1.00 89.88 92 LEU A CA 1
ATOM 734 C C . LEU A 1 92 ? 1.618 14.976 -4.767 1.00 89.88 92 LEU A C 1
ATOM 736 O O . LEU A 1 92 ? 1.678 15.170 -3.556 1.00 89.88 92 LEU A O 1
ATOM 740 N N . LYS A 1 93 ? 1.266 15.945 -5.618 1.00 90.19 93 LYS A N 1
ATOM 741 C CA . LYS A 1 93 ? 0.843 17.286 -5.176 1.00 90.19 93 LYS A CA 1
ATOM 742 C C . LYS A 1 93 ? -0.314 17.215 -4.180 1.00 90.19 93 LYS A C 1
ATOM 744 O O . LYS A 1 93 ? -0.214 17.763 -3.082 1.00 90.19 93 LYS A O 1
ATOM 749 N N . TYR A 1 94 ? -1.341 16.430 -4.516 1.00 88.44 94 TYR A N 1
ATOM 750 C CA . TYR A 1 94 ? -2.464 16.155 -3.624 1.00 88.44 94 TYR A CA 1
ATOM 751 C C . TYR A 1 94 ? -1.999 15.589 -2.272 1.00 88.44 94 TYR A C 1
ATOM 753 O O . TYR A 1 94 ? -2.446 16.040 -1.217 1.00 88.44 94 TYR A O 1
ATOM 761 N N . ALA A 1 95 ? -1.071 14.629 -2.289 1.00 87.00 95 ALA A N 1
ATOM 762 C CA . ALA A 1 95 ? -0.537 14.000 -1.084 1.00 87.00 95 ALA A CA 1
ATOM 763 C C . ALA A 1 95 ? 0.182 14.983 -0.145 1.00 87.00 95 ALA A C 1
ATOM 765 O O . ALA A 1 95 ? 0.129 14.807 1.073 1.00 87.00 95 ALA A O 1
ATOM 766 N N . TYR A 1 96 ? 0.827 16.010 -0.704 1.00 84.25 96 TYR A N 1
ATOM 767 C CA . TYR A 1 96 ? 1.510 17.070 0.041 1.00 84.25 96 TYR A CA 1
ATOM 768 C C . TYR A 1 96 ? 0.613 18.274 0.365 1.00 84.25 96 TYR A C 1
ATOM 770 O O . TYR A 1 96 ? 1.082 19.220 0.992 1.00 84.25 96 TYR A O 1
ATOM 778 N N . GLY A 1 97 ? -0.663 18.253 -0.034 1.00 84.44 97 GLY A N 1
ATOM 779 C CA . GLY A 1 97 ? -1.571 19.387 0.152 1.00 84.44 97 GLY A CA 1
ATOM 780 C C . GLY A 1 97 ? -1.174 20.621 -0.663 1.00 84.44 97 GLY A C 1
ATOM 781 O O . GLY A 1 97 ? -1.529 21.736 -0.291 1.00 84.44 97 GLY A O 1
ATOM 782 N N . VAL A 1 98 ? -0.422 20.430 -1.749 1.00 73.12 98 VAL A N 1
ATOM 783 C CA . VAL A 1 98 ? -0.030 21.494 -2.675 1.00 73.12 98 VAL A CA 1
ATOM 784 C C . VAL A 1 98 ? -1.039 21.489 -3.824 1.00 73.12 98 VAL A C 1
ATOM 786 O O . VAL A 1 98 ? -1.151 20.482 -4.519 1.00 73.12 98 VAL A O 1
ATOM 789 N N . SER A 1 99 ? -1.804 22.573 -3.984 1.00 54.88 99 SER A N 1
ATOM 790 C CA . SER A 1 99 ? -2.724 22.797 -5.114 1.00 54.88 99 SER A CA 1
ATOM 791 C C . SER A 1 99 ? -2.024 23.503 -6.265 1.00 54.88 99 SER A C 1
ATOM 793 O O . SER A 1 99 ? -1.414 24.558 -5.973 1.00 54.88 99 SER A O 1
#

Foldseek 3Di:
DPPVVQLVQLVVLCVCCVVPHHDPCNLVSQLSNLVCCCPVVVNLVSSLVSLVVSVVSCVVRPNPVCLLVSLCSNLVPRCVVPPPNVVSPVSNCVSVVHD

pLDDT: mean 87.8, std 10.09, range [44.12, 97.56]

Sequence (99 aa):
SSAAISPLFAFRLVQLSLRYGLCNESVVGFISYAYALRGTFNDIRGAYYWGKVSMRLLDIFKRTKHVAFVYCGLYGGLYSWIEPHQASIEPLKYAYGVS

Radius of gyration: 13.19 Å; Cα contacts (8 Å, |Δi|>4): 122; chains: 1; bounding box: 34×36×30 Å

Solvent-accessible surface area (backbone atoms only — not comparable to full-atom values): 5265 Å² total; per-residue (Å²): 130,72,77,69,53,56,45,55,50,12,51,50,38,41,52,48,26,74,72,76,48,81,53,81,67,34,32,57,14,31,36,42,36,14,50,31,29,37,73,76,67,66,32,56,68,61,12,45,54,35,28,52,49,19,52,53,45,34,60,75,58,66,62,49,98,51,47,40,60,48,35,48,46,34,41,64,68,46,36,60,80,79,44,65,67,74,76,26,48,64,56,42,31,56,41,71,73,51,132

Nearest PDB structures (foldseek):
  3u3w-assembly1_B  TM=7.581E-01  e=6.925E-01  Bacillus thuringiensis Bt407
  1qqe-assembly1_A  TM=5.408E-01  e=4.741E+00  Saccharomyces cerevisiae
  4hot-assembly1_A  TM=4.313E-01  e=4.284E+00  Homo sapiens
  4hoq-assembly1_A  TM=4.289E-01  e=3.681E+00  Homo sapiens
  7ocf-assembly1_E  TM=3.984E-01  e=9.630E+00  Rattus norvegicus

Secondary structure (DSSP, 8-state):
--TTHHHHHHHHHHHHHHHH---TTHHHHHHHHHHHHHHHS--HHHHHHHHHHHHHHHHHTTS-TT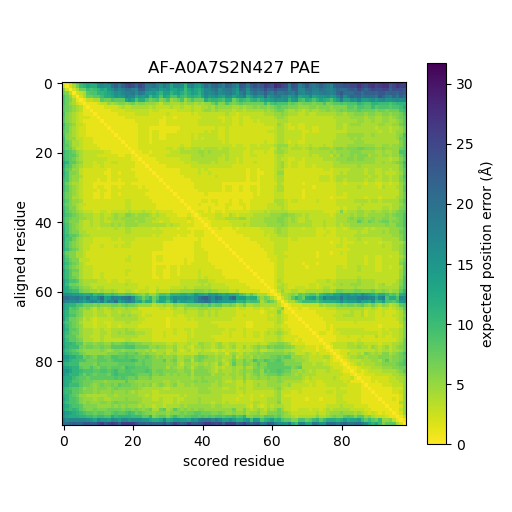HHHHHIIIIIIIGGGTS-GGGGHHHHHHHTT--